Protein AF-A0A1G8EGP3-F1 (afdb_monomer)

pLDDT: mean 95.77, std 5.96, range [53.53, 98.62]

Solvent-accessible surface area (backbone atoms only — not comparable to full-atom values): 7030 Å² total; per-residue (Å²): 131,84,69,50,49,70,28,26,37,35,42,39,37,61,27,97,36,26,36,33,72,29,32,49,76,84,43,77,58,50,51,30,53,56,54,29,49,32,65,76,44,75,70,42,78,44,63,55,40,79,61,50,52,36,33,27,32,39,65,65,94,85,49,82,64,56,76,40,75,47,64,57,72,59,87,51,71,45,55,79,91,76,58,62,88,74,55,38,25,40,25,38,39,38,41,77,82,46,33,70,46,83,46,81,25,67,49,87,67,73,84,48,78,68,50,52,54,60,59,59,78,72,114

Secondary structure (DSSP, 8-state):
---EEEEEEEEEE-SSSEEEEEEETTEE---B-TT-BPPPEEEEEEESEE--EEEEEE-STT-TTTT-EEEPSS--EE-GGGS-TT--EEEEEE-TTS-EEEEEESSSPPPPHHHHHHHHTT-

Radius of gyration: 14.35 Å; Cα contacts (8 Å, |Δi|>4): 273; chains: 1; bounding box: 41×25×43 Å

Sequence (123 aa):
MQKGIVLNVEMISYVDHVITNIIFNGEDLGVMNKFGATGTIAGVHIPFGIQTLHWELDGPKGTPRIGEVVTLKNQLVILPEQIPAGTRYLGLHLYPDDTAEIIFSESVPDVSARGKKIRATRR

Foldseek 3Di:
DDFWDWAWEKEFEQAQFWKAQKAKQNDGQGTAHGRGMGPIDGGDTGGAFWIWIWIATDDPPPDPRHGPIATAPDIDGHDPVVADPQFHYWYWYAYHVSHIDIDTDNDDDDQDPVRVVSVVVVD

Nearest PDB structures (foldseek):
  7pmy-assembly1_A  TM=4.614E-01  e=1.241E-02  Homo sapiens
  4z29-assembly2_B  TM=4.190E-01  e=1.404E+00  Magnetospirillum gryphiswaldense
  7dbu-assembly1_A  TM=4.415E-01  e=5.097E+00  Ramazzottius varieornatus

Mean predicted aligned error: 2.94 Å

Structure (mmCIF, N/CA/C/O backbone):
data_AF-A0A1G8EGP3-F1
#
_entry.id   AF-A0A1G8EGP3-F1
#
loop_
_atom_site.group_PDB
_atom_site.id
_atom_site.type_symbol
_atom_site.label_atom_id
_atom_site.label_alt_id
_atom_site.label_comp_id
_atom_site.label_asym_id
_atom_site.label_entity_id
_atom_site.label_seq_id
_atom_site.pdbx_PDB_ins_code
_atom_site.Cartn_x
_atom_site.Cartn_y
_atom_site.Cartn_z
_atom_site.occupancy
_atom_site.B_iso_or_equiv
_atom_site.auth_seq_id
_atom_site.auth_comp_id
_atom_site.auth_asym_id
_atom_site.auth_atom_id
_atom_site.pdbx_PDB_model_num
ATOM 1 N N . MET A 1 1 ? -20.300 -4.097 17.570 1.00 64.25 1 MET A N 1
ATOM 2 C CA . MET A 1 1 ? -18.851 -3.998 17.290 1.00 64.25 1 MET A CA 1
ATOM 3 C C . MET A 1 1 ? -18.679 -3.407 15.903 1.00 64.25 1 MET A C 1
ATOM 5 O O . MET A 1 1 ? -19.419 -3.801 15.006 1.00 64.25 1 MET A O 1
ATOM 9 N N . GLN A 1 2 ? -17.792 -2.426 15.747 1.00 77.88 2 GLN A N 1
ATOM 10 C CA . GLN A 1 2 ? -17.517 -1.805 14.451 1.00 77.88 2 GLN A CA 1
ATOM 11 C C . GLN A 1 2 ? -16.805 -2.824 13.541 1.00 77.88 2 GLN A C 1
ATOM 13 O O . GLN A 1 2 ? -15.957 -3.568 14.024 1.00 77.88 2 GLN A O 1
ATOM 18 N N . LYS A 1 3 ? -17.185 -2.912 12.258 1.00 91.19 3 LYS A N 1
ATOM 19 C CA . LYS A 1 3 ? -16.657 -3.918 11.305 1.00 91.19 3 LYS A CA 1
ATOM 20 C C . LYS A 1 3 ? -15.503 -3.402 10.429 1.00 91.19 3 LYS A C 1
ATOM 22 O O . LYS A 1 3 ? -14.970 -4.152 9.617 1.00 91.19 3 LYS A O 1
ATOM 27 N N . GLY A 1 4 ? -15.136 -2.138 10.593 1.00 96.06 4 GLY A N 1
ATOM 28 C CA . GLY A 1 4 ? -14.096 -1.462 9.831 1.00 96.06 4 GLY A CA 1
ATOM 29 C C . GLY A 1 4 ? -13.913 -0.022 10.298 1.00 96.06 4 GLY A C 1
ATOM 30 O O . GLY A 1 4 ? -14.567 0.423 11.243 1.00 96.06 4 GLY A O 1
ATOM 31 N N . ILE A 1 5 ? -13.048 0.717 9.623 1.00 97.25 5 ILE A N 1
ATOM 32 C CA . ILE A 1 5 ? -12.750 2.124 9.896 1.00 97.25 5 ILE A CA 1
ATOM 33 C C . ILE A 1 5 ? -12.782 2.920 8.592 1.00 97.25 5 ILE A C 1
ATOM 35 O O . ILE A 1 5 ? -12.547 2.365 7.526 1.00 97.25 5 ILE A O 1
ATOM 39 N N . VAL A 1 6 ? -13.084 4.214 8.668 1.00 97.81 6 VAL A N 1
ATOM 40 C CA . VAL A 1 6 ? -12.992 5.117 7.517 1.00 97.81 6 VAL A CA 1
ATOM 41 C C . VAL A 1 6 ? -11.725 5.947 7.654 1.00 97.81 6 VAL A C 1
ATOM 43 O O . VAL A 1 6 ? -11.588 6.666 8.642 1.00 97.81 6 VAL A O 1
ATOM 46 N N . LEU A 1 7 ? -10.816 5.840 6.686 1.00 98.31 7 LEU A N 1
ATOM 47 C CA . LEU A 1 7 ? -9.545 6.566 6.652 1.00 98.31 7 LEU A CA 1
ATOM 48 C C . LEU A 1 7 ? -9.290 7.134 5.256 1.00 98.31 7 LEU A C 1
ATOM 50 O O . LEU A 1 7 ? -9.829 6.665 4.258 1.00 98.31 7 LEU A O 1
ATOM 54 N N . ASN A 1 8 ? -8.423 8.132 5.186 1.00 98.56 8 ASN A N 1
ATOM 55 C CA . ASN A 1 8 ? -7.800 8.536 3.937 1.00 98.56 8 ASN A CA 1
ATOM 56 C C . ASN A 1 8 ? -6.680 7.543 3.598 1.00 98.56 8 ASN A C 1
ATOM 58 O O . ASN A 1 8 ? -5.950 7.120 4.490 1.00 98.56 8 ASN A O 1
ATOM 62 N N . VAL A 1 9 ? -6.518 7.166 2.337 1.00 98.50 9 VAL A N 1
ATOM 63 C CA . VAL A 1 9 ? -5.522 6.170 1.921 1.00 98.50 9 VAL A CA 1
ATOM 64 C C . VAL A 1 9 ? -4.562 6.798 0.930 1.00 98.50 9 VAL A C 1
ATOM 66 O O . VAL A 1 9 ? -4.976 7.478 -0.006 1.00 98.50 9 VAL A O 1
ATOM 69 N N . GLU A 1 10 ? -3.274 6.557 1.135 1.00 98.00 10 GLU A N 1
ATOM 70 C CA . GLU A 1 10 ? -2.232 6.902 0.176 1.00 98.00 10 GLU A CA 1
ATOM 71 C C . GLU A 1 10 ? -1.236 5.754 0.094 1.00 98.00 10 GLU A C 1
ATOM 73 O O . GLU A 1 10 ? -0.845 5.176 1.112 1.00 98.00 10 GLU A O 1
ATOM 78 N N . MET A 1 11 ? -0.829 5.413 -1.125 1.00 98.31 11 MET A N 1
ATOM 79 C CA . MET A 1 11 ? 0.158 4.374 -1.354 1.00 98.31 11 MET A CA 1
ATOM 80 C C . MET A 1 11 ? 1.460 4.988 -1.848 1.00 98.31 11 MET A C 1
ATOM 82 O O . MET A 1 11 ? 1.466 5.748 -2.809 1.00 98.31 11 MET A O 1
ATOM 86 N N . ILE A 1 12 ? 2.570 4.628 -1.210 1.00 98.31 12 ILE A N 1
ATOM 87 C CA . ILE A 1 12 ? 3.927 5.045 -1.557 1.00 98.31 12 ILE A CA 1
ATOM 88 C C . ILE A 1 12 ? 4.689 3.816 -2.043 1.00 98.31 12 ILE A C 1
ATOM 90 O O . ILE A 1 12 ? 4.834 2.832 -1.315 1.00 98.31 12 ILE A O 1
ATOM 94 N N . SER A 1 13 ? 5.234 3.882 -3.253 1.00 97.69 13 SER A N 1
ATOM 95 C CA . SER A 1 13 ? 6.027 2.806 -3.836 1.00 97.69 13 SER A CA 1
ATOM 96 C C . SER A 1 13 ? 7.524 3.059 -3.732 1.00 97.69 13 SER A C 1
ATOM 98 O O . SER A 1 13 ? 8.033 4.170 -3.901 1.00 97.69 13 SER A O 1
ATOM 100 N N . TYR A 1 14 ? 8.254 1.973 -3.498 1.00 97.25 14 TYR A N 1
ATOM 101 C CA . TYR A 1 14 ? 9.708 1.902 -3.593 1.00 97.25 14 TYR A CA 1
ATOM 102 C C . TYR A 1 14 ? 10.163 1.013 -4.759 1.00 97.25 14 TYR A C 1
ATOM 104 O O . TYR A 1 14 ? 11.326 0.617 -4.802 1.00 97.25 14 TYR A O 1
ATOM 112 N N . VAL A 1 15 ? 9.256 0.699 -5.687 1.00 95.94 15 VAL A N 1
ATOM 113 C CA . VAL A 1 15 ? 9.483 -0.158 -6.856 1.00 95.94 15 VAL A CA 1
ATOM 114 C C . VAL A 1 15 ? 9.924 0.682 -8.059 1.00 95.94 15 VAL A C 1
ATOM 116 O O . VAL A 1 15 ? 9.386 1.763 -8.308 1.00 95.94 15 VAL A O 1
ATOM 119 N N . ASP A 1 16 ? 10.874 0.165 -8.842 1.00 94.62 16 ASP A N 1
ATOM 120 C CA . ASP A 1 16 ? 11.338 0.777 -10.099 1.00 94.62 16 ASP A CA 1
ATOM 121 C C . ASP A 1 16 ? 10.412 0.478 -11.295 1.00 94.62 16 ASP A C 1
ATOM 123 O O . ASP A 1 16 ? 10.850 0.138 -12.396 1.00 94.62 16 ASP A O 1
ATOM 127 N N . HIS A 1 17 ? 9.106 0.607 -11.075 1.00 96.50 17 HIS A N 1
ATOM 128 C CA . HIS A 1 17 ? 8.066 0.403 -12.078 1.00 96.50 17 HIS A CA 1
ATOM 129 C C . HIS A 1 17 ? 7.031 1.515 -12.033 1.00 96.50 17 HIS A C 1
ATOM 131 O O . HIS A 1 17 ? 6.764 2.072 -10.968 1.00 96.50 17 HIS A O 1
ATOM 137 N N . VAL A 1 18 ? 6.444 1.826 -13.191 1.00 97.44 18 VAL A N 1
ATOM 138 C CA . VAL A 1 18 ? 5.135 2.486 -13.191 1.00 97.44 18 VAL A CA 1
ATOM 139 C C . VAL A 1 18 ? 4.147 1.456 -12.660 1.00 97.44 18 VAL A C 1
ATOM 141 O O . VAL A 1 18 ? 4.250 0.277 -12.991 1.00 97.44 18 VAL A O 1
ATOM 144 N N . ILE A 1 19 ? 3.246 1.884 -11.788 1.00 98.19 19 ILE A N 1
ATOM 145 C CA . ILE A 1 19 ? 2.258 1.002 -11.184 1.00 98.19 19 ILE A CA 1
ATOM 146 C C . ILE A 1 19 ? 0.883 1.529 -11.548 1.00 98.19 19 ILE A C 1
ATOM 148 O O . ILE A 1 19 ? 0.588 2.706 -11.328 1.00 98.19 19 ILE A O 1
ATOM 152 N N . THR A 1 20 ? 0.059 0.651 -12.099 1.00 98.00 20 THR A N 1
ATOM 153 C CA . THR A 1 20 ? -1.313 0.934 -12.517 1.00 98.00 20 THR A CA 1
ATOM 154 C C . THR A 1 20 ? -2.279 -0.038 -11.845 1.00 98.00 20 THR A C 1
ATOM 156 O O . THR A 1 20 ? -1.846 -0.975 -11.170 1.00 98.00 20 THR A O 1
ATOM 159 N N . ASN A 1 21 ? -3.587 0.200 -11.998 1.00 97.69 21 ASN A N 1
ATOM 160 C CA . ASN A 1 21 ? -4.650 -0.697 -11.529 1.00 97.69 21 ASN A CA 1
ATOM 161 C C . ASN A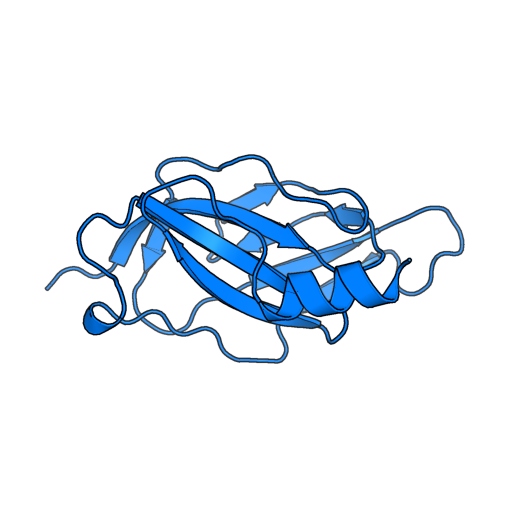 1 21 ? -4.457 -1.130 -10.063 1.00 97.69 21 ASN A C 1
ATOM 163 O O . ASN A 1 21 ? -4.482 -2.318 -9.740 1.00 97.69 21 ASN A O 1
ATOM 167 N N . ILE A 1 22 ? -4.184 -0.162 -9.182 1.00 98.44 22 ILE A N 1
ATOM 168 C CA . ILE A 1 22 ? -3.921 -0.422 -7.766 1.00 98.44 22 ILE A CA 1
ATOM 169 C C . ILE A 1 22 ? -5.255 -0.627 -7.059 1.00 98.44 22 ILE A C 1
ATOM 171 O O . ILE A 1 22 ? -5.962 0.339 -6.792 1.00 98.44 22 ILE A O 1
ATOM 175 N N . ILE A 1 23 ? -5.575 -1.866 -6.697 1.00 98.50 23 ILE A N 1
ATOM 176 C CA . ILE A 1 23 ? -6.849 -2.193 -6.058 1.00 98.50 23 ILE A CA 1
ATOM 177 C C . ILE A 1 23 ? -6.616 -2.650 -4.621 1.00 98.50 23 ILE A C 1
ATOM 179 O O . ILE A 1 23 ? -6.014 -3.700 -4.378 1.00 98.50 23 ILE A O 1
ATOM 183 N N . PHE A 1 24 ? -7.148 -1.888 -3.666 1.00 98.38 24 PHE A N 1
ATOM 184 C CA . PHE A 1 24 ? -7.103 -2.179 -2.235 1.00 98.38 24 PHE A CA 1
ATOM 185 C C . PHE A 1 24 ? -8.511 -2.439 -1.698 1.00 98.38 24 PHE A C 1
ATOM 187 O O . PHE A 1 24 ? -9.344 -1.540 -1.662 1.00 98.38 24 PHE A O 1
ATOM 194 N N . ASN A 1 25 ? -8.799 -3.673 -1.275 1.00 97.44 25 ASN A N 1
ATOM 195 C CA . ASN A 1 25 ? -10.138 -4.082 -0.815 1.00 97.44 25 ASN A CA 1
ATOM 196 C C . ASN A 1 25 ? -11.282 -3.747 -1.791 1.00 97.44 25 ASN A C 1
ATOM 198 O O . ASN A 1 25 ? -12.410 -3.499 -1.371 1.00 97.44 25 ASN A O 1
ATOM 202 N N . GLY A 1 26 ? -10.990 -3.763 -3.093 1.00 96.75 26 GLY A N 1
ATOM 203 C CA . GLY A 1 26 ? -11.938 -3.403 -4.149 1.00 96.75 26 GLY A CA 1
ATOM 204 C C . GLY A 1 26 ? -11.996 -1.909 -4.478 1.00 96.75 26 GLY A C 1
ATOM 205 O O . GLY A 1 26 ? -12.655 -1.560 -5.451 1.00 96.75 26 GLY A O 1
ATOM 206 N N . GLU A 1 27 ? -11.300 -1.052 -3.726 1.00 97.56 27 GLU A N 1
ATOM 207 C CA . GLU A 1 27 ? -11.165 0.378 -4.017 1.00 97.56 27 GLU A CA 1
ATOM 208 C C . GLU A 1 27 ? -9.981 0.625 -4.959 1.00 97.56 27 GLU A C 1
ATOM 210 O O . GLU A 1 27 ? -8.887 0.104 -4.727 1.00 97.56 27 GLU A O 1
ATOM 215 N N . ASP A 1 28 ? -10.189 1.434 -5.997 1.00 97.44 28 ASP A N 1
ATOM 216 C CA . ASP A 1 28 ? -9.134 1.856 -6.919 1.00 97.44 28 ASP A CA 1
ATOM 217 C C . ASP A 1 28 ? -8.363 3.051 -6.338 1.00 97.44 28 ASP A C 1
ATOM 219 O O . ASP A 1 28 ? -8.925 4.114 -6.073 1.00 97.44 28 ASP A O 1
ATOM 223 N N . LEU A 1 29 ? -7.058 2.872 -6.132 1.00 97.38 29 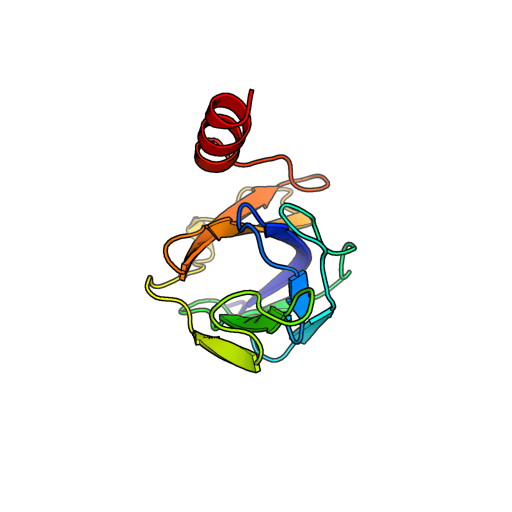LEU A N 1
ATOM 224 C CA . LEU A 1 29 ? -6.154 3.909 -5.628 1.00 97.38 29 LEU A CA 1
ATOM 225 C C . LEU A 1 29 ? -5.436 4.673 -6.754 1.00 97.38 29 LEU A C 1
ATOM 227 O O . LEU A 1 29 ? -4.640 5.578 -6.490 1.00 97.38 29 LEU A O 1
ATOM 231 N N . GLY A 1 30 ? -5.713 4.327 -8.009 1.00 96.06 30 GLY A N 1
ATOM 232 C CA . GLY A 1 30 ? -5.190 4.961 -9.205 1.00 96.06 30 GLY A CA 1
ATOM 233 C C . GLY A 1 30 ? -3.849 4.388 -9.653 1.00 96.06 30 GLY A C 1
ATOM 234 O O . GLY A 1 30 ? -3.643 3.176 -9.744 1.00 96.06 30 GLY A O 1
ATOM 235 N N . VAL A 1 31 ? -2.935 5.292 -10.004 1.00 97.62 31 VAL A N 1
ATOM 236 C CA . VAL A 1 31 ? -1.644 4.969 -10.622 1.00 97.62 31 VAL A CA 1
ATOM 237 C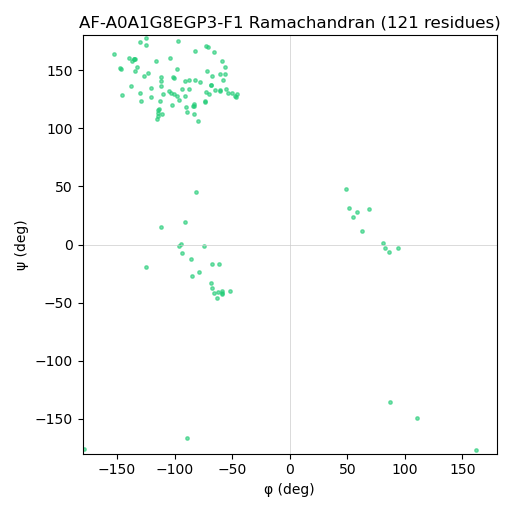 C . VAL A 1 31 ? -0.523 5.769 -9.972 1.00 97.62 31 VAL A C 1
ATOM 239 O O . VAL A 1 31 ? -0.754 6.831 -9.389 1.00 97.62 31 VAL A O 1
ATOM 242 N N . MET A 1 32 ? 0.714 5.303 -10.116 1.00 96.75 32 MET A N 1
ATOM 243 C CA . MET A 1 32 ? 1.889 6.074 -9.724 1.00 96.75 32 MET A CA 1
ATOM 244 C C . MET A 1 32 ? 3.098 5.789 -10.613 1.00 96.75 32 MET A C 1
ATOM 246 O O . MET A 1 32 ? 3.278 4.697 -11.149 1.00 96.75 32 MET A O 1
ATOM 250 N N . ASN A 1 33 ? 3.968 6.790 -10.734 1.00 96.00 33 ASN A N 1
ATOM 251 C CA . ASN A 1 33 ? 5.262 6.634 -11.388 1.00 96.00 33 ASN A CA 1
ATOM 252 C C . ASN A 1 33 ? 6.226 5.777 -10.547 1.00 96.00 33 ASN A C 1
ATOM 254 O O . ASN A 1 33 ? 6.003 5.528 -9.360 1.00 96.00 33 ASN A O 1
ATOM 258 N N . LYS A 1 34 ? 7.357 5.407 -11.159 1.00 94.88 34 LYS A N 1
ATOM 259 C CA . LYS A 1 34 ? 8.503 4.761 -10.499 1.00 94.88 34 LYS A CA 1
ATOM 260 C C . LYS A 1 34 ? 8.868 5.469 -9.196 1.00 94.88 34 LYS A C 1
ATOM 262 O O . LYS A 1 34 ? 9.124 6.673 -9.200 1.00 94.88 34 LYS A O 1
ATOM 267 N N . PHE A 1 35 ? 8.943 4.714 -8.099 1.00 95.12 35 PHE A N 1
ATOM 268 C CA . PHE A 1 35 ? 9.231 5.227 -6.751 1.00 95.12 35 PHE A CA 1
ATOM 269 C C . PHE A 1 35 ? 8.300 6.360 -6.267 1.00 95.12 35 PHE A C 1
ATOM 271 O O . PHE A 1 35 ? 8.707 7.189 -5.442 1.00 95.12 35 PHE A O 1
ATOM 278 N N . GLY A 1 36 ? 7.095 6.439 -6.834 1.00 95.69 36 GLY A N 1
ATOM 279 C CA . GLY A 1 36 ? 6.131 7.505 -6.598 1.00 95.69 36 GLY A CA 1
ATOM 280 C C . GLY A 1 36 ? 5.191 7.240 -5.428 1.00 95.69 36 GLY A C 1
ATOM 281 O O . GLY A 1 36 ? 5.411 6.351 -4.604 1.00 95.69 36 GLY A O 1
ATOM 282 N N . ALA A 1 37 ? 4.136 8.044 -5.378 1.00 97.44 37 ALA A N 1
ATOM 283 C CA . ALA A 1 37 ? 2.990 7.853 -4.507 1.00 97.44 37 ALA A CA 1
ATOM 284 C C . ALA A 1 37 ? 1.704 8.137 -5.293 1.00 97.44 37 ALA A C 1
ATOM 286 O O . ALA A 1 37 ? 1.751 8.830 -6.316 1.00 97.44 37 ALA A O 1
ATOM 287 N N . THR A 1 38 ? 0.581 7.596 -4.832 1.00 97.56 38 THR A N 1
ATOM 288 C CA . THR A 1 38 ? -0.748 7.976 -5.327 1.00 97.56 38 THR A CA 1
ATOM 289 C C . THR A 1 38 ? -1.130 9.364 -4.814 1.00 97.56 38 THR A C 1
ATOM 291 O O . THR A 1 38 ? -0.491 9.918 -3.922 1.00 97.56 38 THR A O 1
ATOM 294 N N . GLY A 1 39 ? -2.222 9.921 -5.340 1.00 95.94 39 GLY A N 1
ATOM 295 C CA . GLY A 1 39 ? -2.962 10.928 -4.582 1.00 95.94 39 GLY A CA 1
ATOM 296 C C . GLY A 1 39 ? -3.593 10.311 -3.329 1.00 95.94 39 GLY A C 1
ATOM 297 O O . GLY A 1 39 ? -3.707 9.087 -3.210 1.00 95.94 39 GLY A O 1
ATOM 298 N N . THR A 1 40 ? -4.038 11.158 -2.404 1.00 97.19 40 THR A N 1
ATOM 299 C CA . THR A 1 40 ? -4.854 10.711 -1.274 1.00 97.19 40 THR A CA 1
ATOM 300 C C . THR A 1 40 ? -6.273 10.387 -1.747 1.00 97.19 40 THR A C 1
ATOM 302 O O . THR A 1 40 ? -6.972 11.264 -2.258 1.00 97.19 40 THR A O 1
ATOM 305 N N . ILE A 1 41 ? -6.732 9.160 -1.504 1.00 97.75 41 ILE A N 1
ATOM 306 C CA . ILE A 1 41 ? -8.142 8.784 -1.641 1.00 97.75 41 ILE A CA 1
ATOM 307 C C . ILE A 1 41 ? -8.828 9.021 -0.298 1.00 97.75 41 ILE A C 1
ATOM 309 O O . ILE A 1 41 ? -8.438 8.450 0.720 1.00 97.75 41 ILE A O 1
ATOM 313 N N . ALA A 1 42 ? -9.817 9.912 -0.267 1.00 97.44 42 ALA A N 1
ATOM 314 C CA . ALA A 1 42 ? -10.460 10.322 0.975 1.00 97.44 42 ALA A CA 1
ATOM 315 C C . ALA A 1 42 ? -11.631 9.407 1.353 1.00 97.44 42 ALA A C 1
ATOM 317 O O . ALA A 1 42 ? -12.427 9.024 0.501 1.00 97.44 42 ALA A O 1
ATOM 318 N N . GLY A 1 43 ? -11.785 9.133 2.651 1.00 96.38 43 GLY A N 1
ATOM 319 C CA . GLY A 1 43 ? -12.989 8.480 3.177 1.00 96.38 43 GLY A CA 1
ATOM 320 C C . GLY A 1 43 ? -13.176 7.015 2.768 1.00 96.38 43 GLY A C 1
ATOM 321 O O . GLY A 1 43 ? -14.311 6.549 2.680 1.00 96.38 43 GLY A O 1
ATOM 322 N N . VAL A 1 44 ? -12.087 6.278 2.552 1.00 97.75 44 VAL A N 1
ATOM 323 C CA . VAL A 1 44 ? -12.124 4.852 2.205 1.00 97.75 44 VAL A CA 1
ATOM 324 C C . VAL A 1 44 ? -12.582 4.040 3.412 1.00 97.75 44 VAL A C 1
ATOM 326 O O . VAL A 1 44 ? -12.029 4.171 4.506 1.00 97.75 44 VAL A O 1
ATOM 329 N N . HIS A 1 45 ? -13.574 3.172 3.217 1.00 97.19 45 HIS A N 1
ATOM 330 C CA . HIS A 1 45 ? -13.983 2.208 4.234 1.00 97.19 45 HIS A CA 1
ATOM 331 C C . HIS A 1 45 ? -13.082 0.968 4.200 1.00 97.19 45 HIS A C 1
ATOM 333 O O . HIS A 1 45 ? -13.031 0.240 3.212 1.00 97.19 45 HIS A O 1
ATOM 339 N N . ILE A 1 46 ? -12.419 0.694 5.319 1.00 97.75 46 ILE A N 1
ATOM 340 C CA . ILE A 1 46 ? -11.418 -0.359 5.462 1.00 97.75 46 ILE A CA 1
ATOM 341 C C . ILE A 1 46 ? -11.953 -1.413 6.433 1.00 97.75 46 ILE A C 1
ATOM 343 O O . ILE A 1 46 ? -12.096 -1.121 7.626 1.00 97.75 46 ILE A O 1
ATOM 347 N N . PRO A 1 47 ? -12.281 -2.629 5.964 1.00 97.56 47 PRO A N 1
ATOM 348 C CA . PRO A 1 47 ? -12.753 -3.693 6.839 1.00 97.56 47 PRO A CA 1
ATOM 349 C C . PRO A 1 47 ? -11.637 -4.163 7.780 1.00 97.56 47 PRO A C 1
ATOM 351 O O . PRO A 1 47 ? -10.470 -4.231 7.397 1.00 97.56 47 PRO A O 1
ATOM 354 N N . PHE A 1 48 ? -11.991 -4.540 9.008 1.00 97.75 48 PHE A N 1
ATOM 355 C CA . PHE A 1 48 ? -11.045 -5.224 9.893 1.00 97.75 48 PHE A CA 1
ATOM 356 C C . PHE A 1 48 ? -10.790 -6.662 9.420 1.00 97.75 48 PHE A C 1
ATOM 358 O O . PHE A 1 48 ? -11.678 -7.308 8.862 1.00 97.75 48 PHE A O 1
ATOM 365 N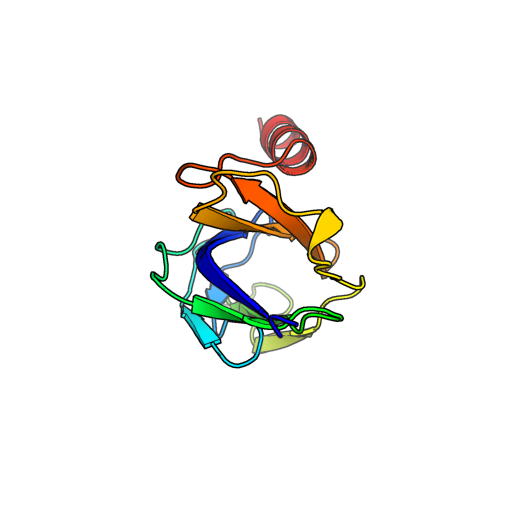 N . GLY A 1 49 ? -9.587 -7.177 9.678 1.00 97.88 49 GLY A N 1
ATOM 366 C CA . GLY A 1 49 ? -9.148 -8.517 9.284 1.00 97.88 49 GLY A CA 1
ATOM 367 C C . GLY A 1 49 ? -8.085 -8.500 8.187 1.00 97.88 49 GLY A C 1
ATOM 368 O O . GLY A 1 49 ? -7.262 -7.587 8.124 1.00 97.88 49 GLY A O 1
ATOM 369 N N . ILE A 1 50 ? -8.074 -9.539 7.350 1.00 98.12 50 ILE A N 1
ATOM 370 C CA . ILE A 1 50 ? -7.122 -9.684 6.239 1.00 98.12 50 ILE A CA 1
ATOM 371 C C . ILE A 1 50 ? -7.481 -8.697 5.129 1.00 98.12 50 ILE A C 1
ATOM 373 O O . ILE A 1 50 ? -8.633 -8.622 4.709 1.00 98.12 50 ILE A O 1
ATOM 377 N N . GLN A 1 51 ? -6.477 -7.971 4.649 1.00 98.44 51 GLN A N 1
ATOM 378 C CA . GLN A 1 51 ? -6.619 -6.998 3.573 1.00 98.44 51 GLN A CA 1
ATOM 379 C C . GLN A 1 51 ? -6.208 -7.608 2.233 1.00 98.44 51 GLN A C 1
ATOM 381 O O . GLN A 1 51 ? -5.335 -8.476 2.171 1.00 98.44 51 GLN A O 1
ATOM 386 N N . THR A 1 52 ? -6.803 -7.109 1.155 1.00 98.19 52 THR A N 1
ATOM 387 C CA . THR A 1 52 ? -6.442 -7.479 -0.218 1.00 98.19 52 THR A CA 1
ATOM 388 C C . THR A 1 52 ? -5.799 -6.298 -0.929 1.00 98.19 52 THR A C 1
ATOM 390 O O . THR A 1 52 ? -6.272 -5.169 -0.817 1.00 98.19 52 THR A O 1
ATOM 393 N N . LEU A 1 53 ? -4.712 -6.567 -1.651 1.00 98.56 53 LEU A N 1
ATOM 394 C CA . LEU A 1 53 ? -4.005 -5.591 -2.470 1.00 98.56 53 LEU A CA 1
ATOM 395 C C . LEU A 1 53 ? -3.444 -6.290 -3.710 1.00 98.56 53 LEU A C 1
ATOM 397 O O . LEU A 1 53 ? -2.750 -7.305 -3.588 1.00 98.56 53 LEU A O 1
ATOM 401 N N . HIS A 1 54 ? -3.729 -5.736 -4.882 1.00 98.44 54 HIS A N 1
ATOM 402 C CA . HIS A 1 54 ? -3.054 -6.090 -6.125 1.00 98.44 54 HIS A CA 1
ATOM 403 C C . HIS A 1 54 ? -2.794 -4.842 -6.963 1.00 98.44 54 HIS A C 1
ATOM 405 O O . HIS A 1 54 ? -3.399 -3.793 -6.738 1.00 98.44 54 HIS A O 1
ATOM 411 N N . TRP A 1 55 ? -1.853 -4.956 -7.889 1.00 98.56 55 TRP A N 1
ATOM 412 C CA . TRP A 1 55 ? -1.452 -3.878 -8.784 1.00 98.56 55 TRP A CA 1
ATOM 413 C C . TRP A 1 55 ? -0.898 -4.452 -10.085 1.00 98.56 55 TRP A C 1
ATOM 415 O O . TRP A 1 55 ? -0.539 -5.627 -10.145 1.00 98.56 55 TRP A O 1
ATOM 425 N N . GLU A 1 56 ? -0.789 -3.627 -11.117 1.00 98.50 56 GLU A N 1
ATOM 426 C CA . GLU A 1 56 ? -0.175 -3.994 -12.390 1.00 98.50 56 GLU A CA 1
ATOM 427 C C . GLU A 1 56 ? 1.139 -3.237 -12.597 1.00 98.50 56 GLU A C 1
ATOM 429 O O . GLU A 1 56 ? 1.278 -2.068 -12.223 1.00 98.50 56 GLU A O 1
ATOM 434 N N . LEU A 1 57 ? 2.133 -3.927 -13.155 1.00 98.31 57 LEU A N 1
ATOM 435 C CA . LEU A 1 57 ? 3.423 -3.341 -13.497 1.00 98.31 57 LEU A CA 1
ATOM 436 C C . LEU A 1 57 ? 3.406 -2.809 -14.929 1.00 98.31 57 LEU A C 1
ATOM 438 O O . LEU A 1 57 ? 3.140 -3.543 -15.875 1.00 98.31 57 LEU A O 1
ATOM 442 N N . ASP A 1 58 ? 3.793 -1.551 -15.094 1.00 97.31 58 ASP A N 1
ATOM 443 C CA . ASP A 1 58 ? 3.926 -0.889 -16.388 1.00 97.31 58 ASP A CA 1
ATOM 444 C C . ASP A 1 58 ? 5.301 -0.198 -16.512 1.00 97.31 58 ASP A C 1
ATOM 446 O O . ASP A 1 58 ? 6.123 -0.165 -15.579 1.00 97.31 58 ASP A O 1
ATOM 450 N N . GLY A 1 59 ? 5.594 0.341 -17.692 1.00 94.12 59 GLY A N 1
ATOM 451 C CA . GLY A 1 59 ? 6.793 1.111 -17.971 1.00 94.12 59 GLY A CA 1
ATOM 452 C C . GLY A 1 59 ? 7.104 1.242 -19.465 1.00 94.12 59 GLY A C 1
ATOM 453 O O . GLY A 1 59 ? 6.371 0.760 -20.325 1.00 94.12 59 GLY A O 1
ATOM 454 N N . PRO A 1 60 ? 8.233 1.887 -19.809 1.00 92.25 60 PRO A N 1
ATOM 455 C CA . PRO A 1 60 ? 8.689 1.986 -21.191 1.00 92.25 60 PRO A CA 1
ATOM 456 C C . PRO A 1 60 ? 8.858 0.610 -21.842 1.00 92.25 60 PRO A C 1
ATOM 458 O O . PRO A 1 60 ? 9.305 -0.336 -21.190 1.00 92.25 60 PRO A O 1
ATOM 461 N N . LYS A 1 61 ? 8.589 0.513 -23.150 1.00 91.94 61 LYS A N 1
ATOM 462 C CA . LYS A 1 61 ? 8.752 -0.728 -23.922 1.00 91.94 61 LYS A CA 1
ATOM 463 C C . LYS A 1 61 ? 10.110 -1.383 -23.640 1.00 91.94 61 LYS A C 1
ATOM 465 O O . LYS A 1 61 ? 11.150 -0.746 -23.781 1.00 91.94 61 LYS A O 1
ATOM 470 N N . GLY A 1 62 ? 10.083 -2.668 -23.288 1.00 90.00 62 GLY A N 1
ATOM 471 C CA . GLY A 1 62 ? 11.277 -3.441 -22.938 1.00 90.00 62 GLY A CA 1
ATOM 472 C C . GLY A 1 62 ? 11.587 -3.490 -21.440 1.00 90.00 62 GLY A C 1
ATOM 473 O O . GLY A 1 62 ? 12.508 -4.205 -21.054 1.00 90.00 62 GLY A O 1
ATOM 474 N N . THR A 1 63 ? 10.820 -2.796 -20.590 1.00 92.38 63 THR A N 1
ATOM 475 C CA . THR A 1 63 ? 10.904 -3.017 -19.138 1.00 92.38 63 THR A CA 1
ATOM 476 C C . THR A 1 63 ? 10.425 -4.446 -18.824 1.00 92.38 63 THR A C 1
ATOM 478 O O . THR A 1 63 ? 9.394 -4.866 -19.357 1.00 92.38 63 THR A O 1
ATOM 481 N N . PRO A 1 64 ? 11.152 -5.225 -18.002 1.00 94.50 64 PRO A N 1
ATOM 482 C CA . PRO A 1 64 ? 10.702 -6.552 -17.581 1.00 94.50 64 PRO A CA 1
ATOM 483 C C . PRO A 1 64 ? 9.322 -6.504 -16.917 1.00 94.50 64 PRO A C 1
ATOM 485 O O . PRO A 1 64 ? 8.990 -5.499 -16.311 1.00 94.50 64 PRO A O 1
ATOM 488 N N . ARG A 1 65 ? 8.537 -7.585 -16.971 1.00 95.88 65 ARG A N 1
ATOM 489 C CA . ARG A 1 65 ? 7.262 -7.722 -16.228 1.00 95.88 65 ARG A CA 1
ATOM 490 C C . ARG A 1 65 ? 6.141 -6.724 -16.586 1.00 95.88 65 ARG A C 1
ATOM 492 O O . ARG A 1 65 ? 5.150 -6.675 -15.869 1.00 95.88 65 ARG A O 1
ATOM 499 N N . ILE A 1 66 ? 6.249 -5.949 -17.671 1.00 96.81 66 ILE A N 1
ATOM 500 C CA . ILE A 1 66 ? 5.128 -5.100 -18.126 1.00 96.81 66 ILE A CA 1
ATOM 501 C C . ILE A 1 66 ? 3.872 -5.958 -18.343 1.00 96.81 66 ILE A C 1
ATOM 503 O O . ILE A 1 66 ? 3.947 -7.009 -18.982 1.00 96.81 66 ILE A O 1
ATOM 507 N N . GLY A 1 67 ? 2.733 -5.483 -17.838 1.00 96.69 67 GLY A N 1
ATOM 508 C CA . GLY A 1 67 ? 1.428 -6.141 -17.900 1.00 96.69 67 GLY A CA 1
ATOM 509 C C . GLY A 1 67 ? 1.223 -7.231 -16.846 1.00 96.69 67 GLY A C 1
ATOM 510 O O . GLY A 1 67 ? 0.186 -7.891 -16.835 1.00 96.69 67 GLY A O 1
ATOM 511 N N . GLU A 1 68 ? 2.204 -7.474 -15.972 1.00 98.12 68 GLU A N 1
ATOM 512 C CA . GLU A 1 68 ? 2.048 -8.438 -14.888 1.00 98.12 68 GLU A CA 1
ATOM 513 C C . GLU A 1 68 ? 1.127 -7.873 -13.802 1.00 98.12 68 GLU A C 1
ATOM 515 O O . GLU A 1 68 ? 1.428 -6.838 -13.202 1.00 98.12 68 GLU A O 1
ATOM 520 N N . VAL A 1 69 ? 0.038 -8.591 -13.513 1.00 98.25 69 VAL A N 1
ATOM 521 C CA . VAL A 1 69 ? -0.806 -8.349 -12.338 1.00 98.25 69 VAL A CA 1
ATOM 522 C C . VAL A 1 69 ? -0.179 -9.051 -11.141 1.00 98.25 69 VAL A C 1
ATOM 524 O O . VAL A 1 69 ? -0.128 -10.281 -11.074 1.00 98.25 69 VAL A O 1
ATOM 527 N N . VAL A 1 70 ? 0.297 -8.263 -10.187 1.00 98.12 70 VAL A N 1
ATOM 528 C CA . VAL A 1 70 ? 0.994 -8.736 -8.999 1.00 98.12 70 VAL A CA 1
ATOM 529 C C . VAL A 1 70 ? 0.041 -8.748 -7.812 1.00 98.12 70 VAL A C 1
ATOM 531 O O . VAL A 1 70 ? -0.622 -7.759 -7.499 1.00 98.12 70 VAL A O 1
ATOM 534 N N . THR A 1 71 ? 0.005 -9.881 -7.116 1.00 95.75 71 THR A N 1
ATOM 535 C CA . THR A 1 71 ? -0.663 -10.023 -5.821 1.00 95.75 71 THR A CA 1
ATOM 536 C C . THR A 1 71 ? 0.357 -9.981 -4.693 1.00 95.75 71 THR A C 1
ATOM 538 O O . THR A 1 71 ? 1.453 -10.530 -4.817 1.00 95.75 71 THR A O 1
ATOM 541 N N . LEU A 1 72 ? -0.037 -9.385 -3.572 1.00 96.25 72 LEU A N 1
ATOM 542 C CA . LEU A 1 72 ? 0.773 -9.277 -2.364 1.00 96.25 72 LEU A CA 1
ATOM 543 C C . LEU A 1 72 ? 1.369 -10.630 -1.910 1.00 96.25 72 LEU A C 1
ATOM 545 O O . LEU A 1 72 ? 0.643 -11.615 -1.772 1.00 96.25 72 LEU A O 1
ATOM 549 N N . LYS A 1 73 ? 2.682 -10.672 -1.628 1.00 97.88 73 LYS A N 1
ATOM 550 C CA . LYS A 1 73 ? 3.368 -11.884 -1.129 1.00 97.88 73 LYS A CA 1
ATOM 551 C C . LYS A 1 73 ? 3.298 -12.087 0.385 1.00 97.88 73 LYS A C 1
ATOM 553 O O . LYS A 1 73 ? 3.404 -13.219 0.850 1.00 97.88 73 LYS A O 1
ATOM 558 N N . ASN A 1 74 ? 3.167 -11.015 1.163 1.00 98.06 74 ASN A N 1
ATOM 559 C CA . ASN A 1 74 ? 2.928 -11.095 2.605 1.00 98.06 74 ASN A CA 1
ATOM 560 C C . ASN A 1 74 ? 1.432 -10.958 2.918 1.00 98.06 74 ASN A C 1
ATOM 562 O O . ASN A 1 74 ? 0.629 -10.732 2.024 1.00 98.06 74 ASN A O 1
ATOM 566 N N . GLN A 1 75 ? 1.038 -11.116 4.182 1.00 97.88 75 GLN A N 1
ATOM 567 C CA . GLN A 1 75 ? -0.337 -10.861 4.610 1.00 97.88 75 GLN A CA 1
ATOM 568 C C . GLN A 1 75 ? -0.408 -9.513 5.328 1.00 97.88 75 GLN A C 1
ATOM 570 O O . GLN A 1 75 ? 0.378 -9.248 6.237 1.00 97.88 75 GLN A O 1
ATOM 575 N N . LEU A 1 76 ? -1.365 -8.680 4.926 1.00 98.12 76 LEU A N 1
ATOM 576 C CA . LEU A 1 76 ? -1.731 -7.461 5.635 1.00 98.12 76 LEU A CA 1
ATOM 577 C C . LEU A 1 76 ? -2.959 -7.746 6.497 1.00 98.12 76 LEU A C 1
ATOM 579 O O . LEU A 1 76 ? -3.963 -8.254 5.997 1.00 98.12 76 LEU A O 1
ATOM 583 N N . VAL A 1 77 ? -2.883 -7.413 7.783 1.00 97.88 77 VAL A N 1
ATOM 584 C CA . VAL A 1 77 ? -3.989 -7.575 8.731 1.00 97.88 77 VAL A CA 1
ATOM 585 C C . VAL A 1 77 ? -4.177 -6.263 9.478 1.00 97.88 77 VAL A C 1
ATOM 587 O O . VAL A 1 77 ? -3.206 -5.704 9.979 1.00 97.88 77 VAL A O 1
ATOM 590 N N . ILE A 1 78 ? -5.418 -5.783 9.536 1.00 98.00 78 ILE A N 1
ATOM 591 C CA . ILE A 1 78 ? -5.806 -4.595 10.301 1.00 98.00 78 ILE A CA 1
ATOM 592 C C . ILE A 1 78 ? -6.748 -5.038 11.411 1.00 98.00 78 ILE A C 1
ATOM 594 O O . ILE A 1 78 ? -7.861 -5.495 11.141 1.00 98.00 78 ILE A O 1
ATOM 598 N N . LEU A 1 79 ? -6.316 -4.870 12.655 1.00 96.81 79 LEU A N 1
ATOM 599 C CA . LEU A 1 79 ? -7.127 -5.109 13.842 1.00 96.81 79 LEU A CA 1
ATOM 600 C C . LEU A 1 79 ? -7.422 -3.780 14.558 1.00 96.81 79 LEU A C 1
ATOM 602 O O . LEU A 1 79 ? -6.552 -2.906 14.576 1.00 96.81 79 LEU A O 1
ATOM 606 N N . PRO A 1 80 ? -8.615 -3.603 15.158 1.00 95.50 80 PRO A N 1
ATOM 607 C CA . PRO A 1 80 ? -8.990 -2.361 15.841 1.00 95.50 80 PRO A CA 1
ATOM 608 C C . PRO A 1 80 ?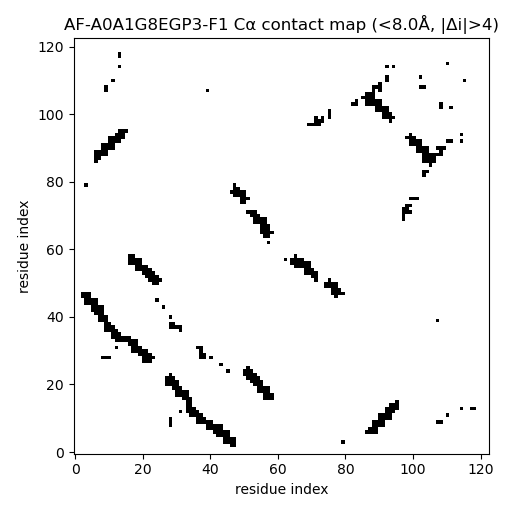 -7.961 -1.882 16.875 1.00 95.50 80 PRO A C 1
ATOM 610 O O . PRO A 1 80 ? -7.681 -0.692 16.966 1.00 95.50 80 PRO A O 1
ATOM 613 N N . GLU A 1 81 ? -7.374 -2.808 17.632 1.00 94.75 81 GLU A N 1
ATOM 614 C CA . GLU A 1 81 ? -6.398 -2.548 18.694 1.00 94.75 81 GLU A CA 1
ATOM 615 C C . GLU A 1 81 ? -5.049 -2.010 18.196 1.00 94.75 81 GLU A C 1
ATOM 617 O O . GLU A 1 81 ? -4.278 -1.470 18.986 1.00 94.75 81 GLU A O 1
ATOM 622 N N . GLN A 1 82 ? -4.755 -2.143 16.900 1.00 94.38 82 GLN A N 1
ATOM 623 C CA . GLN A 1 82 ? -3.515 -1.650 16.297 1.00 94.38 82 GLN A CA 1
ATOM 624 C C . GLN A 1 82 ? -3.606 -0.180 15.886 1.00 94.38 82 GLN A C 1
ATOM 626 O O . GLN A 1 82 ? -2.583 0.410 15.547 1.00 94.38 82 GLN A O 1
ATOM 631 N N . ILE A 1 83 ? -4.811 0.398 15.871 1.00 96.25 83 ILE A N 1
ATOM 632 C CA . ILE A 1 83 ? -5.064 1.727 15.319 1.00 96.25 83 ILE A CA 1
ATOM 633 C C . ILE A 1 83 ? -4.874 2.774 16.420 1.00 96.25 83 ILE A C 1
ATOM 635 O O . ILE A 1 83 ? -5.669 2.815 17.364 1.00 96.25 83 ILE A O 1
ATOM 639 N N . PRO A 1 84 ? -3.865 3.659 16.313 1.00 96.69 84 PRO A N 1
ATOM 640 C CA . PRO A 1 84 ? -3.694 4.743 17.267 1.00 96.69 84 PRO A CA 1
ATOM 641 C C . PRO A 1 84 ? -4.905 5.680 17.279 1.00 96.69 84 PRO A C 1
ATOM 643 O O . PRO A 1 84 ? -5.526 5.946 16.243 1.00 96.69 84 PRO A O 1
ATOM 646 N N . ALA A 1 85 ? -5.217 6.234 18.449 1.00 95.19 85 ALA A N 1
ATOM 647 C CA . ALA A 1 85 ? -6.211 7.295 18.553 1.00 95.19 85 ALA A CA 1
ATOM 648 C C . ALA A 1 85 ? -5.807 8.487 17.669 1.00 95.19 85 ALA A C 1
ATOM 650 O O . ALA A 1 85 ? -4.632 8.815 17.574 1.00 95.19 85 ALA A O 1
ATOM 651 N N . GLY A 1 86 ? -6.780 9.124 17.014 1.00 95.31 86 GLY A N 1
ATOM 652 C CA . GLY A 1 86 ? -6.518 10.267 16.129 1.00 95.31 86 GLY A CA 1
ATOM 653 C C . GLY A 1 86 ? -6.086 9.905 14.705 1.00 95.31 86 GLY A C 1
ATOM 654 O O . GLY A 1 86 ? -5.978 10.809 13.879 1.00 95.31 86 GLY A O 1
ATOM 655 N N . THR A 1 87 ? -5.911 8.617 14.385 1.00 97.62 87 THR A N 1
ATOM 656 C CA . THR A 1 87 ? -5.591 8.158 13.023 1.00 97.62 87 THR A CA 1
ATOM 657 C C . THR A 1 87 ? -6.601 8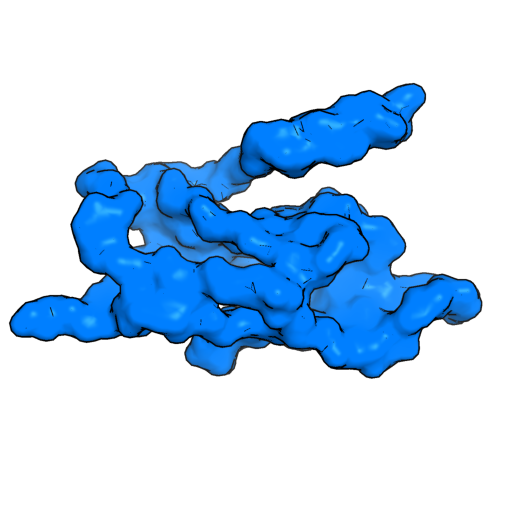.690 12.004 1.00 97.62 87 THR A C 1
ATOM 659 O O . THR A 1 87 ? -7.813 8.553 12.174 1.00 97.62 87 THR A O 1
ATOM 662 N N . ARG A 1 88 ? -6.083 9.275 10.920 1.00 98.12 88 ARG A N 1
ATOM 663 C CA . ARG A 1 88 ? -6.863 9.782 9.777 1.00 98.12 88 ARG A CA 1
ATOM 664 C C . ARG A 1 88 ? -6.415 9.189 8.449 1.00 98.12 88 ARG A C 1
ATOM 666 O O . ARG A 1 88 ? -7.185 9.230 7.495 1.00 98.12 88 ARG A O 1
ATOM 673 N N . TYR A 1 89 ? -5.201 8.648 8.395 1.00 98.56 89 TYR A N 1
ATOM 674 C CA . TYR A 1 89 ? -4.578 8.130 7.188 1.00 98.56 89 TYR A CA 1
ATOM 675 C C . TYR A 1 89 ? -4.092 6.692 7.371 1.00 98.56 89 TYR A C 1
ATOM 677 O O . TYR A 1 89 ? -3.590 6.317 8.434 1.00 98.56 89 TYR A O 1
ATOM 685 N N . LEU A 1 90 ? -4.196 5.921 6.293 1.00 98.50 90 LEU A N 1
ATOM 686 C CA . LEU A 1 90 ? -3.528 4.647 6.086 1.00 98.50 90 LEU A CA 1
ATOM 687 C C . LEU A 1 90 ? -2.475 4.823 4.986 1.00 98.50 90 LEU A C 1
ATOM 689 O O . LEU A 1 90 ? -2.815 5.028 3.820 1.00 98.50 90 LEU A O 1
ATOM 693 N N . GLY A 1 91 ? -1.202 4.733 5.356 1.00 98.38 91 GLY A N 1
ATOM 694 C CA . GLY A 1 91 ? -0.094 4.624 4.417 1.00 98.38 91 GLY A CA 1
ATOM 695 C C . GLY A 1 91 ? 0.108 3.174 3.995 1.00 98.38 91 GLY A C 1
ATOM 696 O O . GLY A 1 91 ? 0.401 2.323 4.836 1.00 98.38 91 GLY A O 1
ATOM 697 N N . LEU A 1 92 ? -0.028 2.897 2.699 1.00 98.56 92 LEU A N 1
ATOM 698 C CA . LEU A 1 92 ? 0.370 1.629 2.091 1.00 98.56 92 LEU A CA 1
ATOM 699 C C . LEU A 1 92 ? 1.764 1.784 1.484 1.00 98.56 92 LEU A C 1
ATOM 701 O O . LEU A 1 92 ? 2.002 2.651 0.652 1.00 98.56 92 LEU A O 1
ATOM 705 N N . HIS A 1 93 ? 2.705 0.941 1.881 1.00 98.62 93 HIS A N 1
ATOM 706 C CA . HIS A 1 93 ? 4.101 1.046 1.466 1.00 98.62 93 HIS A CA 1
ATOM 707 C C . HIS A 1 93 ? 4.500 -0.161 0.629 1.00 98.62 93 HIS A C 1
ATOM 709 O O . HIS A 1 93 ? 4.650 -1.243 1.183 1.00 98.62 93 HIS A O 1
ATOM 715 N N . LEU A 1 94 ? 4.692 0.013 -0.680 1.00 98.50 94 LEU A N 1
ATOM 716 C CA . LEU A 1 94 ? 5.004 -1.082 -1.607 1.00 98.50 94 LEU A CA 1
ATOM 717 C C . LEU A 1 94 ? 6.501 -1.265 -1.830 1.00 98.50 94 LEU A C 1
ATOM 719 O O . LEU A 1 94 ? 7.206 -0.299 -2.133 1.00 98.50 94 LEU A O 1
ATOM 723 N N . TYR A 1 95 ? 6.979 -2.507 -1.779 1.00 98.12 95 TYR A N 1
ATOM 724 C CA . TYR A 1 95 ? 8.398 -2.837 -1.894 1.00 98.12 95 TYR A CA 1
ATOM 725 C C . TYR A 1 95 ? 8.745 -3.684 -3.132 1.00 98.12 95 TYR A C 1
ATOM 727 O O . TYR A 1 95 ? 7.887 -4.385 -3.664 1.00 98.12 95 TYR A O 1
ATOM 735 N N . PRO A 1 96 ? 10.020 -3.660 -3.585 1.00 96.31 96 PRO A N 1
ATOM 736 C CA . PRO A 1 96 ? 10.471 -4.400 -4.774 1.00 96.31 96 PRO A CA 1
ATOM 737 C C . PRO A 1 96 ? 10.340 -5.926 -4.715 1.00 96.31 96 PRO A C 1
ATOM 739 O O . PRO A 1 96 ? 10.448 -6.581 -5.745 1.00 96.31 96 PRO A O 1
ATOM 742 N N . ASP A 1 97 ? 10.161 -6.501 -3.528 1.00 97.19 97 ASP A N 1
ATOM 743 C CA . ASP A 1 97 ? 9.980 -7.940 -3.316 1.00 97.19 97 ASP A CA 1
ATOM 744 C C . ASP A 1 97 ? 8.503 -8.366 -3.348 1.00 97.19 97 ASP A C 1
ATOM 746 O O . ASP A 1 97 ? 8.164 -9.436 -2.851 1.00 97.19 97 ASP A O 1
ATOM 750 N N . ASP A 1 98 ? 7.633 -7.534 -3.929 1.00 97.88 98 ASP A N 1
ATOM 751 C CA . ASP A 1 98 ? 6.178 -7.706 -4.012 1.00 97.88 98 ASP A CA 1
ATOM 752 C C . ASP A 1 98 ? 5.493 -7.833 -2.630 1.00 97.88 98 ASP A C 1
ATOM 754 O O . ASP A 1 98 ? 4.437 -8.455 -2.480 1.00 97.88 98 ASP A O 1
ATOM 758 N N . THR A 1 99 ? 6.101 -7.236 -1.599 1.00 98.56 99 THR A N 1
ATOM 759 C CA . THR A 1 99 ? 5.507 -7.086 -0.263 1.00 98.56 99 THR A CA 1
ATOM 760 C C . THR A 1 99 ? 5.018 -5.663 -0.032 1.00 98.56 99 THR A C 1
ATOM 762 O O . THR A 1 99 ? 5.475 -4.721 -0.686 1.00 98.56 99 THR A O 1
ATOM 765 N N . ALA A 1 100 ? 4.123 -5.492 0.940 1.00 98.56 100 ALA A N 1
ATOM 766 C CA . ALA A 1 100 ? 3.715 -4.174 1.408 1.00 98.56 100 ALA A CA 1
ATOM 767 C C . ALA A 1 100 ? 3.669 -4.068 2.938 1.00 98.56 100 ALA A C 1
ATOM 769 O O . ALA A 1 100 ? 3.587 -5.070 3.647 1.00 98.56 100 ALA A O 1
ATOM 770 N N . GLU A 1 101 ? 3.716 -2.841 3.445 1.00 98.56 101 GLU A N 1
ATOM 771 C CA . GLU A 1 101 ? 3.560 -2.495 4.861 1.00 98.56 101 GLU A CA 1
ATOM 772 C C . GLU A 1 101 ? 2.410 -1.493 5.029 1.00 98.56 101 GLU A C 1
ATOM 774 O O . GLU A 1 101 ? 2.162 -0.666 4.151 1.00 98.56 101 GLU A O 1
ATOM 779 N N . ILE A 1 102 ? 1.717 -1.576 6.165 1.00 98.25 102 ILE A N 1
ATOM 780 C CA . ILE A 1 102 ? 0.689 -0.622 6.586 1.00 98.25 102 ILE A CA 1
ATOM 781 C C . ILE A 1 102 ? 1.258 0.261 7.696 1.00 98.25 102 ILE A C 1
ATOM 783 O O . ILE A 1 102 ? 1.789 -0.255 8.679 1.00 98.25 102 ILE A O 1
ATOM 787 N N . ILE A 1 103 ? 1.079 1.577 7.573 1.00 98.31 103 ILE A N 1
ATOM 788 C CA . ILE A 1 103 ? 1.395 2.548 8.624 1.00 98.31 103 ILE A CA 1
ATOM 789 C C . ILE A 1 103 ? 0.186 3.460 8.851 1.00 98.31 103 ILE A C 1
ATOM 791 O O . ILE A 1 103 ? -0.296 4.114 7.930 1.00 98.31 103 ILE A O 1
ATOM 795 N N . PHE A 1 104 ? -0.300 3.521 10.090 1.00 98.25 104 PHE A N 1
ATOM 796 C CA . PHE A 1 104 ? -1.340 4.468 10.494 1.00 98.25 104 PHE A CA 1
ATOM 797 C C . PHE A 1 104 ? -0.734 5.835 10.804 1.00 98.25 104 PHE A C 1
ATOM 799 O O . PHE A 1 104 ? 0.343 5.920 11.394 1.00 98.25 104 PHE A O 1
ATOM 806 N N . SER A 1 105 ? -1.431 6.905 10.425 1.00 97.69 105 SER A N 1
ATOM 807 C CA . SER A 1 105 ? -0.965 8.275 10.640 1.00 97.69 105 SER A CA 1
ATOM 808 C C . SER A 1 105 ? -2.122 9.244 10.898 1.00 97.69 105 SER A C 1
ATOM 810 O O . SER A 1 105 ? -3.241 9.066 10.410 1.00 97.69 105 SER A O 1
ATOM 812 N N . GLU A 1 106 ? -1.859 10.300 11.664 1.00 97.38 106 GLU A N 1
ATOM 813 C CA . GLU A 1 106 ? -2.790 11.422 11.862 1.00 97.38 106 GLU A CA 1
ATOM 814 C C . GLU A 1 106 ? -2.781 12.402 10.671 1.00 97.38 106 GLU A C 1
ATOM 816 O O . GLU A 1 106 ? -3.762 13.108 10.425 1.00 97.38 106 GLU A O 1
ATOM 821 N N . SER A 1 107 ? -1.688 12.423 9.902 1.00 96.56 107 SER A N 1
ATOM 822 C CA . SER A 1 107 ? -1.463 13.278 8.729 1.00 96.56 107 SER A CA 1
ATOM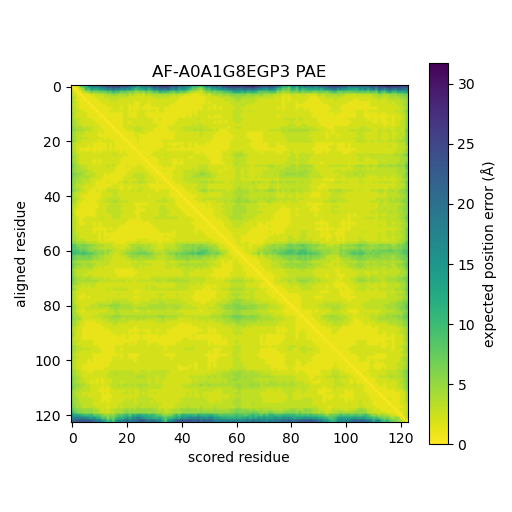 823 C C . SER A 1 107 ? -1.114 12.460 7.482 1.00 96.56 107 SER A C 1
ATOM 825 O O . SER A 1 107 ? -0.979 11.238 7.561 1.00 96.56 107 SER A O 1
ATOM 827 N N . VAL A 1 108 ? -0.935 13.140 6.342 1.00 95.62 108 VAL A N 1
ATOM 828 C CA . VAL A 1 108 ? -0.451 12.529 5.091 1.00 95.62 108 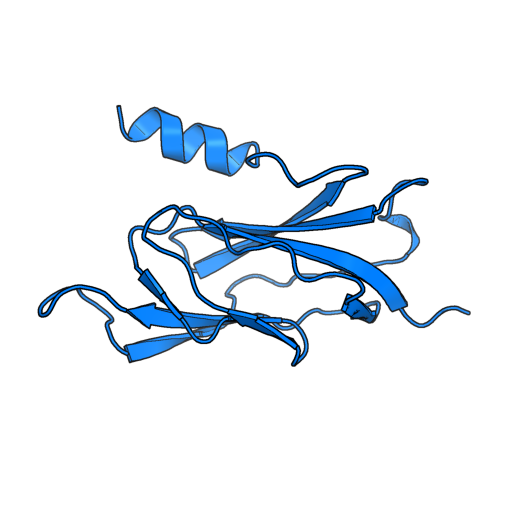VAL A CA 1
ATOM 829 C C . VAL A 1 108 ? 0.757 11.619 5.385 1.00 95.62 108 VAL A C 1
ATOM 831 O O . VAL A 1 108 ? 1.659 12.066 6.103 1.00 95.62 108 VAL A O 1
ATOM 834 N N . PRO A 1 109 ? 0.763 10.353 4.918 1.00 96.50 109 PRO A N 1
ATOM 835 C CA . PRO A 1 109 ? 1.807 9.394 5.259 1.00 96.50 109 PRO A CA 1
ATOM 836 C C . PRO A 1 109 ? 3.208 9.832 4.826 1.00 96.50 109 PRO A C 1
ATOM 838 O O . PRO A 1 109 ? 3.450 10.202 3.680 1.00 96.50 109 PRO A O 1
ATOM 841 N N . ASP A 1 110 ? 4.160 9.709 5.746 1.00 95.69 110 ASP A N 1
ATOM 842 C CA . ASP A 1 110 ? 5.582 9.852 5.451 1.00 95.69 110 ASP A CA 1
ATOM 843 C C . ASP A 1 110 ? 6.175 8.556 4.892 1.00 95.69 110 ASP A C 1
ATOM 845 O O . ASP A 1 110 ? 5.622 7.467 5.014 1.00 95.69 110 ASP A O 1
ATOM 849 N N . VAL A 1 111 ? 7.384 8.636 4.334 1.00 96.06 111 VAL A N 1
ATOM 850 C CA . VAL A 1 111 ? 8.128 7.437 3.928 1.00 96.06 111 VAL A CA 1
ATOM 851 C C . VAL A 1 111 ? 8.428 6.502 5.112 1.00 96.06 111 VAL A C 1
ATOM 853 O O . VAL A 1 111 ? 8.997 6.918 6.126 1.00 96.06 111 VAL A O 1
ATOM 856 N N . SER A 1 112 ? 8.151 5.207 4.930 1.00 97.56 112 SER A N 1
ATOM 857 C CA . SER A 1 112 ? 8.460 4.152 5.905 1.00 97.56 112 SER A CA 1
ATOM 858 C C . SER A 1 112 ? 9.954 4.067 6.236 1.00 97.56 112 SER A C 1
ATOM 860 O O . SER A 1 112 ? 10.824 4.451 5.445 1.00 97.56 112 SER A O 1
ATOM 862 N N . ALA A 1 113 ? 10.284 3.484 7.392 1.00 97.38 113 ALA A N 1
ATOM 863 C CA . ALA A 1 113 ? 11.673 3.244 7.788 1.00 97.38 113 ALA A CA 1
ATOM 864 C C . ALA A 1 113 ? 12.422 2.364 6.768 1.00 97.38 113 ALA A C 1
ATOM 866 O O . ALA A 1 113 ? 13.575 2.649 6.428 1.00 97.38 113 ALA A O 1
ATOM 867 N N . ARG A 1 114 ? 11.762 1.329 6.228 1.00 97.00 114 ARG A N 1
ATOM 868 C CA . ARG A 1 114 ? 12.306 0.494 5.144 1.00 97.00 114 ARG A CA 1
ATOM 869 C C . ARG A 1 114 ? 12.466 1.297 3.851 1.00 97.00 114 ARG A C 1
ATOM 871 O O . ARG A 1 114 ? 13.512 1.220 3.209 1.00 97.00 114 ARG A O 1
ATOM 878 N N . GLY A 1 115 ? 11.487 2.134 3.521 1.00 96.31 115 GLY A N 1
ATOM 879 C CA . GLY A 1 115 ? 11.531 3.039 2.376 1.00 96.31 115 GLY A CA 1
ATOM 880 C C . GLY A 1 115 ? 12.700 4.022 2.408 1.00 96.31 115 GLY A C 1
ATOM 881 O O . GLY A 1 115 ? 13.370 4.223 1.395 1.00 96.31 115 GLY A O 1
ATOM 882 N N . LYS A 1 116 ? 13.002 4.592 3.582 1.00 95.56 116 LYS A N 1
ATOM 883 C CA . LYS A 1 116 ? 14.166 5.473 3.786 1.00 95.56 116 LYS A CA 1
ATOM 884 C C . LYS A 1 116 ? 15.478 4.762 3.442 1.00 95.56 116 LYS A C 1
ATOM 886 O O . LYS A 1 116 ? 16.311 5.347 2.754 1.00 95.56 116 LYS A O 1
ATOM 891 N N . LYS A 1 117 ? 15.639 3.497 3.849 1.00 95.56 117 LYS A N 1
ATOM 892 C CA . LYS A 1 117 ? 16.832 2.687 3.534 1.00 95.56 117 LYS A CA 1
ATOM 893 C C . LYS A 1 117 ? 16.978 2.449 2.029 1.00 95.56 117 LYS A C 1
ATOM 895 O O . LYS A 1 117 ? 18.054 2.684 1.493 1.00 95.56 117 LYS A O 1
ATOM 900 N N . ILE A 1 118 ? 15.893 2.075 1.344 1.00 93.50 118 ILE A N 1
ATOM 901 C CA . ILE A 1 118 ? 15.896 1.857 -0.116 1.00 93.50 118 ILE A CA 1
ATOM 902 C C . ILE A 1 118 ? 16.241 3.149 -0.865 1.00 93.50 118 ILE A C 1
ATOM 904 O O . ILE A 1 118 ? 16.999 3.134 -1.830 1.00 93.50 118 ILE A O 1
ATOM 908 N N . ARG A 1 119 ? 15.710 4.295 -0.424 1.00 89.69 119 ARG A N 1
ATOM 909 C CA . ARG A 1 119 ? 16.033 5.593 -1.036 1.00 89.69 119 ARG A CA 1
ATOM 910 C C . ARG A 1 119 ? 17.484 6.011 -0.788 1.00 89.69 119 ARG A C 1
ATOM 912 O O . ARG A 1 119 ? 18.073 6.642 -1.659 1.00 89.69 119 ARG A O 1
ATOM 919 N N . ALA A 1 120 ? 18.061 5.658 0.360 1.00 89.25 120 ALA A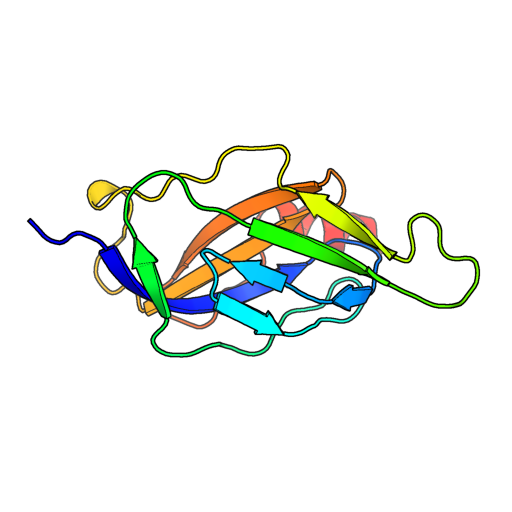 N 1
ATOM 920 C CA . ALA A 1 120 ? 19.452 5.970 0.680 1.00 89.25 120 ALA A CA 1
ATOM 921 C C . ALA A 1 120 ? 20.447 5.206 -0.207 1.00 89.25 120 ALA A C 1
ATOM 923 O O . ALA A 1 120 ? 21.433 5.791 -0.634 1.00 89.25 120 ALA A O 1
ATOM 924 N N . THR A 1 121 ? 20.164 3.946 -0.550 1.00 85.00 121 THR A N 1
ATOM 925 C CA . THR A 1 121 ? 21.021 3.124 -1.428 1.00 85.00 121 THR A CA 1
ATOM 926 C C . THR A 1 121 ? 20.952 3.506 -2.911 1.00 85.00 121 THR A C 1
ATOM 928 O O . THR A 1 121 ? 21.608 2.875 -3.731 1.00 85.00 121 THR A O 1
ATOM 931 N N . ARG A 1 122 ? 20.130 4.500 -3.277 1.00 71.38 122 ARG A N 1
ATOM 932 C CA . ARG A 1 122 ? 20.013 5.025 -4.650 1.00 71.38 122 ARG A CA 1
ATOM 933 C C . ARG A 1 122 ? 20.906 6.241 -4.921 1.00 71.38 122 ARG A C 1
ATOM 935 O O . ARG A 1 122 ? 20.916 6.705 -6.058 1.00 71.38 122 ARG A O 1
ATOM 942 N N . ARG A 1 123 ? 21.559 6.793 -3.894 1.00 53.53 123 ARG A N 1
ATOM 943 C CA . ARG A 1 123 ? 22.554 7.867 -4.037 1.00 53.53 123 ARG A CA 1
ATOM 944 C C . ARG A 1 123 ? 23.924 7.270 -4.306 1.00 53.53 123 ARG A C 1
ATOM 946 O O . ARG A 1 123 ? 24.643 7.887 -5.114 1.00 53.53 123 ARG A O 1
#